Protein AF-A0A328RNS2-F1 (afdb_monomer_lite)

Sequence (82 aa):
MEPFKLREDEKADLKRFHKSVRDGSSRDKIKAILMMDSGYSYIEIAVVLILEEKTIRRWKERYQVRKNITGYIFIPKNAVGI

Radius of gyration: 12.14 Å; chains: 1; bounding box: 33×26×27 Å

Structure (mmCIF, N/CA/C/O backbone):
data_AF-A0A328RNS2-F1
#
_entry.id   AF-A0A328RNS2-F1
#
loop_
_atom_site.group_PDB
_atom_site.id
_atom_site.type_symbol
_atom_site.label_atom_id
_atom_site.label_alt_id
_atom_site.label_comp_id
_atom_site.label_asym_id
_atom_site.label_entity_id
_atom_site.label_seq_id
_atom_site.pdbx_PDB_ins_code
_atom_site.Cartn_x
_atom_site.Cartn_y
_atom_site.Cartn_z
_atom_site.occupancy
_atom_site.B_iso_or_equiv
_atom_site.auth_seq_id
_atom_site.auth_comp_id
_atom_site.auth_asym_id
_atom_site.auth_atom_id
_atom_site.pdbx_PDB_model_num
ATOM 1 N N . MET A 1 1 ? -10.168 13.355 4.385 1.00 56.66 1 MET A N 1
ATOM 2 C CA . MET A 1 1 ? -9.149 12.859 3.434 1.00 56.66 1 MET A CA 1
ATOM 3 C C . MET A 1 1 ? -9.857 12.683 2.108 1.00 56.66 1 MET A C 1
ATOM 5 O O . MET A 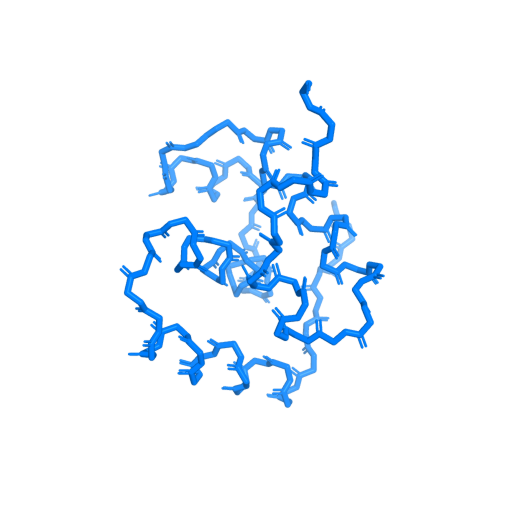1 1 ? -10.922 12.084 2.123 1.00 56.66 1 MET A O 1
ATOM 9 N N . GLU A 1 2 ? -9.315 13.218 1.014 1.00 63.38 2 GLU A N 1
ATOM 10 C CA . GLU A 1 2 ? -9.881 12.975 -0.320 1.00 63.38 2 GLU A CA 1
ATOM 11 C C . GLU A 1 2 ? -9.982 11.467 -0.596 1.00 63.38 2 GLU A C 1
ATOM 13 O O . GLU A 1 2 ? -9.042 10.736 -0.245 1.00 63.38 2 GLU A O 1
ATOM 18 N N . PRO A 1 3 ? -11.081 10.990 -1.206 1.00 77.81 3 PRO A N 1
ATOM 19 C CA . PRO A 1 3 ? -11.258 9.577 -1.496 1.00 77.81 3 PRO A CA 1
ATOM 20 C C . PRO A 1 3 ? -10.145 9.100 -2.433 1.00 77.81 3 PRO A C 1
ATOM 22 O O . PRO A 1 3 ? -9.988 9.577 -3.556 1.00 77.81 3 PRO A O 1
ATOM 25 N N . PHE A 1 4 ? -9.339 8.151 -1.962 1.00 89.62 4 PHE A N 1
ATOM 26 C CA . PHE A 1 4 ? -8.357 7.482 -2.802 1.00 89.62 4 PHE A CA 1
ATOM 27 C C . PHE A 1 4 ? -9.073 6.376 -3.571 1.00 89.62 4 PHE A C 1
ATOM 29 O O . PHE A 1 4 ? -9.536 5.415 -2.964 1.00 89.62 4 PHE A O 1
ATOM 36 N N . LYS A 1 5 ? -9.185 6.520 -4.894 1.00 95.25 5 LYS A N 1
ATOM 37 C CA . LYS A 1 5 ? -9.847 5.531 -5.745 1.00 95.25 5 LYS A CA 1
ATOM 38 C C . LYS A 1 5 ? -8.913 5.033 -6.831 1.00 95.25 5 LYS A C 1
ATOM 40 O O . LYS A 1 5 ? -8.306 5.823 -7.549 1.00 95.25 5 LYS A O 1
ATOM 45 N N . LEU A 1 6 ? -8.816 3.716 -6.937 1.00 95.56 6 LEU A N 1
ATOM 46 C CA . LEU A 1 6 ? -8.066 3.039 -7.983 1.00 95.56 6 LEU A CA 1
ATOM 47 C C . LEU A 1 6 ? -8.975 2.722 -9.161 1.00 95.56 6 LEU A C 1
ATOM 49 O O . LEU A 1 6 ? -10.162 2.422 -8.984 1.00 95.56 6 LEU A O 1
ATOM 53 N N . ARG A 1 7 ? -8.389 2.699 -10.355 1.00 96.06 7 ARG A N 1
ATOM 54 C CA . ARG A 1 7 ? -9.037 2.092 -11.515 1.00 96.06 7 ARG A CA 1
ATOM 55 C C . ARG A 1 7 ? -9.054 0.565 -11.381 1.00 96.06 7 ARG A C 1
ATOM 57 O O . ARG A 1 7 ? -8.258 -0.026 -10.648 1.00 96.06 7 ARG A O 1
ATOM 64 N N . GLU A 1 8 ? -9.965 -0.095 -12.086 1.00 96.44 8 GLU A N 1
ATOM 65 C CA . GLU A 1 8 ? -10.125 -1.553 -11.988 1.00 96.44 8 GLU A CA 1
ATOM 66 C C . GLU A 1 8 ? -8.906 -2.334 -12.513 1.00 96.44 8 GLU A C 1
ATOM 68 O O . GLU A 1 8 ? -8.534 -3.352 -11.925 1.00 96.44 8 GLU A O 1
ATOM 73 N N . ASP A 1 9 ? -8.225 -1.829 -13.549 1.00 96.31 9 ASP A N 1
ATOM 74 C CA . ASP A 1 9 ? -6.962 -2.382 -14.061 1.00 96.31 9 ASP A CA 1
ATOM 75 C C . ASP A 1 9 ? -5.863 -2.344 -12.989 1.00 96.31 9 ASP A C 1
ATOM 77 O O . ASP A 1 9 ? -5.196 -3.348 -12.729 1.00 96.31 9 ASP A O 1
ATOM 81 N N . GLU A 1 10 ? -5.736 -1.219 -12.284 1.00 96.81 10 GLU A N 1
ATOM 82 C CA . GLU A 1 10 ? -4.760 -1.053 -11.205 1.00 96.81 10 GLU A CA 1
ATOM 83 C C . GLU A 1 10 ? -5.018 -2.021 -10.048 1.00 96.81 10 GLU A C 1
ATOM 85 O O . GLU A 1 10 ? -4.079 -2.617 -9.512 1.00 96.81 10 GLU A O 1
ATOM 90 N N . LYS A 1 11 ? -6.287 -2.218 -9.670 1.00 97.56 11 LYS A N 1
ATOM 91 C CA . LYS A 1 11 ? -6.669 -3.189 -8.633 1.00 97.56 11 LYS A CA 1
ATOM 92 C C . LYS A 1 11 ? -6.341 -4.612 -9.059 1.00 97.56 11 LYS A C 1
ATOM 94 O O . LYS A 1 11 ? -5.817 -5.382 -8.249 1.00 97.56 11 LYS A O 1
ATOM 99 N N . ALA A 1 12 ? -6.661 -4.975 -10.300 1.00 97.69 12 ALA A N 1
ATOM 100 C CA . ALA A 1 12 ? -6.388 -6.300 -10.841 1.00 97.69 12 ALA A CA 1
ATOM 101 C C . ALA A 1 12 ? -4.880 -6.590 -10.857 1.00 97.69 12 ALA A C 1
ATOM 103 O O . ALA A 1 12 ? -4.447 -7.644 -10.381 1.00 97.69 12 ALA A O 1
ATOM 104 N N . ASP A 1 13 ? -4.077 -5.628 -11.311 1.00 97.12 13 ASP A N 1
ATOM 105 C CA . ASP A 1 13 ? -2.619 -5.718 -11.316 1.00 97.12 13 ASP A CA 1
ATOM 106 C C . ASP A 1 13 ? -2.049 -5.875 -9.907 1.00 97.12 13 ASP A C 1
ATOM 108 O O . ASP A 1 13 ? -1.263 -6.790 -9.657 1.00 97.12 13 ASP A O 1
ATOM 112 N N . LEU A 1 14 ? -2.471 -5.032 -8.962 1.00 97.81 14 LEU A N 1
ATOM 113 C CA . LEU A 1 14 ? -2.039 -5.117 -7.568 1.00 97.81 14 LEU A CA 1
ATOM 114 C C . LEU A 1 14 ? -2.372 -6.484 -6.959 1.00 97.81 14 LEU A C 1
ATOM 116 O O . LEU A 1 14 ? -1.500 -7.128 -6.374 1.00 97.81 14 LEU A O 1
ATOM 120 N N . LYS A 1 15 ? -3.599 -6.982 -7.153 1.00 97.81 15 LYS A N 1
ATOM 121 C CA . LYS A 1 15 ? -4.009 -8.316 -6.685 1.00 97.81 15 LYS A CA 1
ATOM 122 C C . LYS A 1 15 ? -3.175 -9.428 -7.326 1.00 97.81 15 LYS A C 1
ATOM 124 O O . LYS A 1 15 ? -2.803 -10.375 -6.630 1.00 97.81 15 LYS A O 1
ATOM 129 N N . ARG A 1 16 ? -2.856 -9.324 -8.623 1.00 97.44 16 ARG A N 1
ATOM 130 C CA . ARG A 1 16 ? -1.985 -10.282 -9.322 1.00 97.44 16 ARG A CA 1
ATOM 131 C C . ARG A 1 16 ? -0.579 -10.274 -8.726 1.00 97.44 16 ARG A C 1
ATOM 133 O O . ARG A 1 16 ? -0.081 -11.334 -8.355 1.00 97.44 16 ARG A O 1
ATOM 140 N N . PHE A 1 17 ? 0.034 -9.100 -8.574 1.00 96.69 17 PHE A N 1
ATOM 141 C CA . PHE A 1 17 ? 1.381 -8.987 -8.018 1.00 96.69 17 PHE A CA 1
ATOM 142 C C . PHE A 1 17 ? 1.455 -9.436 -6.559 1.00 96.69 17 PHE A C 1
ATOM 144 O O . PHE A 1 17 ? 2.404 -10.122 -6.194 1.00 96.69 17 PHE A O 1
ATOM 151 N N . HIS A 1 18 ? 0.452 -9.136 -5.729 1.00 97.00 18 HIS A N 1
ATOM 152 C CA . HIS A 1 18 ? 0.418 -9.591 -4.334 1.00 97.00 18 HIS A CA 1
ATOM 153 C C . HIS A 1 18 ? 0.564 -11.115 -4.224 1.00 97.00 18 HIS A C 1
ATOM 155 O O . HIS A 1 18 ? 1.286 -11.612 -3.359 1.00 97.00 18 HIS A O 1
ATOM 161 N N . LYS A 1 19 ? -0.090 -11.856 -5.130 1.00 96.19 19 LYS A N 1
ATOM 162 C CA . LYS A 1 19 ? -0.011 -13.321 -5.194 1.00 96.19 19 LYS A CA 1
ATOM 163 C C . LYS A 1 19 ? 1.361 -13.824 -5.662 1.00 96.19 19 LYS A C 1
ATOM 165 O O . LYS A 1 19 ? 1.742 -14.926 -5.284 1.00 96.19 19 LYS A O 1
ATOM 170 N N . SER A 1 20 ? 2.098 -13.048 -6.461 1.00 94.62 20 SER A N 1
ATOM 171 C CA . SER A 1 20 ? 3.377 -13.474 -7.047 1.00 94.62 20 SER A CA 1
ATOM 172 C C . SER A 1 20 ? 4.608 -13.075 -6.230 1.00 94.62 20 SER A C 1
ATOM 174 O O . SER A 1 20 ? 5.623 -13.769 -6.278 1.00 94.62 20 SER A O 1
ATOM 176 N N . VAL A 1 21 ? 4.568 -11.957 -5.499 1.00 93.94 21 VAL A N 1
ATOM 177 C CA . VAL A 1 21 ? 5.731 -11.484 -4.735 1.00 93.94 21 VAL A CA 1
ATOM 178 C C . VAL A 1 21 ? 5.964 -12.332 -3.485 1.00 93.94 21 VAL A C 1
ATOM 180 O O . VAL A 1 21 ? 5.016 -12.774 -2.834 1.00 93.94 21 VAL A O 1
ATOM 183 N N . ARG A 1 22 ? 7.236 -12.551 -3.132 1.00 91.19 22 ARG A N 1
ATOM 184 C CA . ARG A 1 22 ? 7.647 -13.262 -1.905 1.00 91.19 22 ARG A CA 1
ATOM 185 C C . ARG A 1 22 ? 8.084 -12.321 -0.785 1.00 91.19 22 ARG A C 1
ATOM 187 O O . ARG A 1 22 ? 7.945 -12.667 0.381 1.00 91.19 22 ARG A O 1
ATOM 194 N N . ASP A 1 23 ? 8.581 -11.141 -1.145 1.00 92.19 23 ASP A N 1
ATOM 195 C CA . ASP A 1 23 ? 9.012 -10.119 -0.196 1.00 92.19 23 ASP A CA 1
ATOM 196 C C . ASP A 1 23 ? 7.817 -9.528 0.573 1.00 92.19 23 ASP A C 1
ATOM 198 O O . ASP A 1 23 ? 6.839 -9.072 -0.027 1.00 92.19 23 ASP A O 1
ATOM 202 N N . GLY A 1 24 ? 7.912 -9.534 1.906 1.00 93.12 24 GLY A N 1
ATOM 203 C CA . GLY A 1 24 ? 6.853 -9.061 2.799 1.00 93.12 24 GLY A CA 1
ATOM 204 C C . GLY A 1 24 ? 6.562 -7.572 2.621 1.00 93.12 24 GLY A C 1
ATOM 205 O O . GLY A 1 24 ? 5.404 -7.192 2.468 1.00 93.12 24 GLY A O 1
ATOM 206 N N . SER A 1 25 ? 7.606 -6.743 2.500 1.00 93.44 25 SER A N 1
ATOM 207 C CA . SER A 1 25 ? 7.445 -5.294 2.314 1.00 93.44 25 SER A CA 1
ATOM 208 C C . SER A 1 25 ? 6.667 -4.967 1.038 1.00 93.44 25 SER A C 1
ATOM 210 O O . SER A 1 25 ? 5.787 -4.107 1.033 1.00 93.44 25 SER A O 1
ATOM 212 N N . SER A 1 26 ? 6.949 -5.687 -0.047 1.00 95.38 26 SER A N 1
ATOM 213 C CA . SER A 1 26 ? 6.230 -5.564 -1.314 1.00 95.38 26 SER A CA 1
ATOM 214 C C . SER A 1 26 ? 4.756 -5.953 -1.178 1.00 95.38 26 SER A C 1
ATOM 216 O O . SER A 1 26 ? 3.895 -5.257 -1.717 1.00 95.38 26 SER A O 1
ATOM 218 N N . ARG A 1 27 ? 4.440 -7.021 -0.430 1.00 96.88 27 ARG A N 1
ATOM 219 C CA . ARG A 1 27 ? 3.045 -7.399 -0.138 1.00 96.88 27 ARG A CA 1
ATOM 220 C C . ARG A 1 27 ? 2.329 -6.322 0.664 1.00 96.88 27 ARG A C 1
ATOM 222 O O . ARG A 1 27 ? 1.199 -5.983 0.325 1.00 96.88 27 ARG A O 1
ATOM 229 N N . ASP A 1 28 ? 2.978 -5.761 1.676 1.00 97.56 28 ASP A N 1
ATOM 230 C CA . ASP A 1 28 ? 2.350 -4.778 2.559 1.00 97.56 28 ASP A CA 1
ATOM 231 C C . ASP A 1 28 ? 2.121 -3.433 1.868 1.00 97.56 28 ASP A C 1
ATOM 233 O O . ASP A 1 28 ? 1.046 -2.855 2.028 1.00 97.56 28 ASP A O 1
ATOM 237 N N . LYS A 1 29 ? 3.035 -2.992 0.989 1.00 96.94 29 LYS A N 1
ATOM 238 C CA . LYS A 1 29 ? 2.780 -1.856 0.081 1.00 96.94 29 LYS A CA 1
ATOM 239 C C . LYS A 1 29 ? 1.503 -2.065 -0.724 1.00 96.94 29 LYS A C 1
ATOM 241 O O . LYS A 1 29 ? 0.657 -1.179 -0.794 1.00 96.94 29 LYS A O 1
ATOM 246 N N . ILE A 1 30 ? 1.353 -3.247 -1.323 1.00 98.12 30 ILE A N 1
ATOM 247 C CA . ILE A 1 30 ? 0.183 -3.571 -2.140 1.00 98.12 30 ILE A CA 1
ATOM 248 C C . ILE A 1 30 ? -1.096 -3.573 -1.295 1.00 98.12 30 ILE A C 1
ATOM 250 O O . ILE A 1 30 ? -2.088 -2.965 -1.700 1.00 98.12 30 ILE A O 1
ATOM 254 N N . LYS A 1 31 ? -1.076 -4.214 -0.119 1.00 98.50 31 LYS A N 1
ATOM 255 C CA . LYS A 1 31 ? -2.220 -4.228 0.804 1.00 98.50 31 LYS A CA 1
ATOM 256 C C . LYS A 1 31 ? -2.622 -2.814 1.203 1.00 98.50 31 LYS A C 1
ATOM 258 O O . LYS A 1 31 ? -3.794 -2.486 1.087 1.00 98.50 31 LYS A O 1
ATOM 263 N N . ALA A 1 32 ? -1.666 -1.968 1.591 1.00 98.19 32 ALA A N 1
ATOM 264 C CA . ALA A 1 32 ? -1.942 -0.595 2.002 1.00 98.19 32 ALA A CA 1
ATOM 265 C C . ALA A 1 32 ? -2.701 0.183 0.917 1.00 98.19 32 ALA A C 1
ATOM 267 O O . ALA A 1 32 ? -3.716 0.810 1.203 1.00 98.19 32 ALA A O 1
ATOM 268 N N . ILE A 1 33 ? -2.263 0.086 -0.340 1.00 98.06 33 ILE A N 1
ATOM 269 C CA . ILE A 1 33 ? -2.918 0.768 -1.464 1.00 98.06 33 ILE A CA 1
ATOM 270 C C . ILE A 1 33 ? -4.331 0.220 -1.728 1.00 98.06 33 ILE A C 1
ATOM 272 O O . ILE A 1 33 ? -5.256 0.999 -1.958 1.00 98.06 33 ILE A O 1
ATOM 276 N N . LEU A 1 34 ? -4.534 -1.099 -1.646 1.00 98.25 34 LEU A N 1
ATOM 277 C CA . LEU A 1 34 ? -5.864 -1.709 -1.792 1.00 98.25 34 LEU A CA 1
ATOM 278 C C . LEU A 1 34 ? -6.808 -1.358 -0.627 1.00 98.25 34 LEU A C 1
ATOM 280 O O . LEU A 1 34 ? -8.006 -1.172 -0.838 1.00 98.25 34 LEU A O 1
ATOM 284 N N . MET A 1 35 ? -6.282 -1.247 0.593 1.00 98.12 35 MET A N 1
ATOM 285 C CA . MET A 1 35 ? -7.056 -0.849 1.770 1.00 98.12 35 MET A CA 1
ATOM 286 C C . MET A 1 35 ? -7.485 0.617 1.678 1.00 98.12 35 MET A C 1
ATOM 288 O O . MET A 1 35 ? -8.638 0.922 1.965 1.00 98.12 35 MET A O 1
ATOM 292 N N . MET A 1 36 ? -6.619 1.512 1.189 1.00 97.50 36 MET A N 1
ATOM 293 C CA . MET A 1 36 ? -7.012 2.904 0.925 1.00 97.50 36 MET A CA 1
ATOM 294 C C . MET A 1 36 ? -8.153 2.986 -0.095 1.00 97.50 36 MET A C 1
ATOM 296 O O . MET A 1 36 ? -9.108 3.721 0.133 1.00 97.50 36 MET A O 1
ATOM 300 N N . ASP A 1 37 ? -8.097 2.204 -1.184 1.00 97.44 37 ASP A N 1
ATOM 301 C CA . 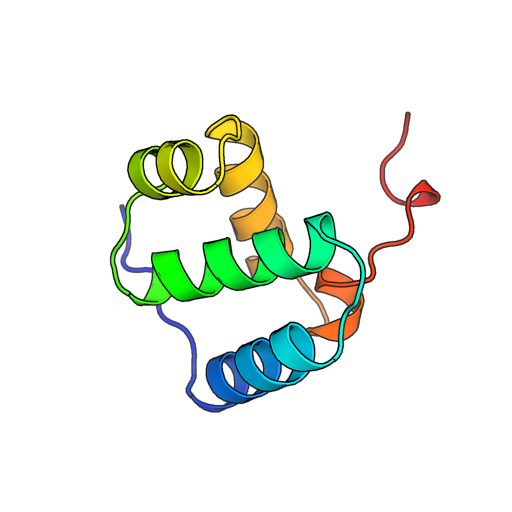ASP A 1 37 ? -9.200 2.133 -2.166 1.00 97.44 37 ASP A CA 1
ATOM 302 C C . ASP A 1 37 ? -10.517 1.634 -1.557 1.00 97.44 37 ASP A C 1
ATOM 304 O O . ASP A 1 37 ? -11.604 1.992 -2.024 1.00 97.44 37 ASP A O 1
ATOM 308 N N . SER A 1 38 ? -10.404 0.813 -0.513 1.00 96.50 38 SER A N 1
ATOM 309 C CA . SER A 1 38 ? -11.525 0.261 0.248 1.00 96.50 38 SER A CA 1
ATOM 310 C C . SER A 1 38 ? -12.019 1.194 1.363 1.00 96.50 38 SER A C 1
ATOM 312 O O . SER A 1 38 ? -12.939 0.822 2.082 1.00 96.50 38 SER A O 1
ATOM 314 N N . GLY A 1 39 ? -11.441 2.392 1.512 1.00 96.25 39 GLY A N 1
ATOM 315 C CA . GLY A 1 39 ? -11.899 3.413 2.460 1.00 96.25 39 GLY A CA 1
ATOM 316 C C . GLY A 1 39 ? -11.176 3.443 3.808 1.00 96.25 39 GLY A C 1
ATOM 317 O O . GLY A 1 39 ? -11.516 4.281 4.639 1.00 96.25 39 GLY A O 1
ATOM 318 N N . TYR A 1 40 ? -10.173 2.590 4.031 1.00 97.62 40 TYR A N 1
ATOM 319 C CA . TYR A 1 40 ? -9.408 2.612 5.279 1.00 97.62 40 TYR A CA 1
ATOM 320 C C . TYR A 1 40 ? -8.540 3.874 5.373 1.00 97.62 40 TYR A C 1
ATOM 322 O O . TYR A 1 40 ? -7.858 4.266 4.418 1.00 97.62 40 TYR A O 1
ATOM 330 N N . SER A 1 41 ? -8.515 4.483 6.554 1.00 96.50 41 SER A N 1
ATOM 331 C CA . SER A 1 41 ? -7.616 5.584 6.891 1.00 96.50 41 SER A CA 1
ATOM 332 C C . SER A 1 41 ? -6.166 5.111 7.032 1.00 96.50 41 SER A C 1
ATOM 334 O O . SER A 1 41 ? -5.877 3.932 7.242 1.00 96.50 41 SER A O 1
ATOM 336 N N . TYR A 1 42 ? -5.210 6.043 6.965 1.00 96.88 42 TYR A N 1
ATOM 337 C CA . TYR A 1 42 ? -3.795 5.693 7.137 1.00 96.88 42 TYR A CA 1
ATOM 338 C C . TYR A 1 42 ? -3.489 5.105 8.515 1.00 96.88 42 TYR A C 1
ATOM 340 O O . TYR A 1 42 ? -2.623 4.241 8.609 1.00 96.88 42 TYR A O 1
ATOM 348 N N . ILE A 1 43 ? -4.198 5.558 9.553 1.00 97.56 43 ILE A N 1
ATOM 349 C CA . ILE A 1 43 ? -4.031 5.071 10.925 1.00 97.56 43 ILE A CA 1
ATOM 350 C C . ILE A 1 43 ? -4.511 3.621 11.019 1.00 97.56 43 ILE A C 1
ATOM 352 O O . ILE A 1 43 ? -3.780 2.773 11.519 1.00 97.56 43 ILE A O 1
ATOM 356 N N . GLU A 1 44 ? -5.690 3.303 10.477 1.00 98.38 44 GLU A N 1
ATOM 357 C CA . GLU A 1 44 ? -6.202 1.925 10.474 1.00 98.38 44 GLU A CA 1
ATOM 358 C C . GLU A 1 44 ? -5.266 0.981 9.715 1.00 98.38 44 GLU A C 1
ATOM 360 O O . GLU A 1 44 ? -4.959 -0.109 10.192 1.00 98.38 44 GLU A O 1
ATOM 365 N N . ILE A 1 45 ? -4.749 1.411 8.561 1.00 98.38 45 ILE A N 1
ATOM 366 C CA . ILE A 1 45 ? -3.788 0.621 7.781 1.00 98.38 45 ILE A CA 1
ATOM 367 C C . ILE A 1 45 ? -2.485 0.422 8.561 1.00 98.38 45 ILE A C 1
ATOM 369 O O . ILE A 1 45 ? -1.948 -0.684 8.583 1.00 98.38 45 ILE A O 1
ATOM 373 N N . ALA A 1 46 ? -1.974 1.478 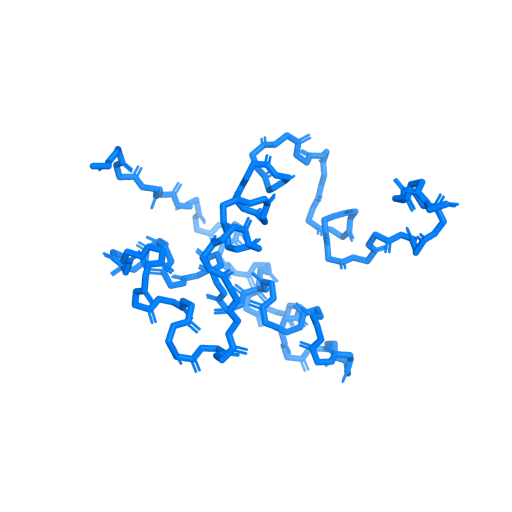9.196 1.00 98.31 46 ALA A N 1
ATOM 374 C CA . ALA A 1 46 ? -0.767 1.427 10.014 1.00 98.31 46 ALA A CA 1
ATOM 375 C C . ALA A 1 46 ? -0.912 0.423 11.168 1.00 98.31 46 ALA A C 1
ATOM 377 O O . ALA A 1 46 ? -0.016 -0.389 11.382 1.00 98.31 46 ALA A O 1
ATOM 378 N N . VAL A 1 47 ? -2.069 0.409 11.838 1.00 98.56 47 VAL A N 1
ATOM 379 C CA . VAL A 1 47 ? -2.393 -0.569 12.887 1.00 98.56 47 VAL A CA 1
ATOM 380 C C . VAL A 1 47 ? -2.451 -1.992 12.324 1.00 98.56 47 VAL A C 1
ATOM 382 O O . VAL A 1 47 ? -1.792 -2.881 12.856 1.00 98.56 47 VAL A O 1
ATOM 385 N N . VAL A 1 48 ? -3.185 -2.218 11.228 1.00 98.50 48 VAL A N 1
ATOM 386 C CA . VAL A 1 48 ? -3.356 -3.556 10.624 1.00 98.50 48 VAL A CA 1
ATOM 387 C C . VAL A 1 48 ? -2.035 -4.140 10.122 1.00 98.50 48 VAL A C 1
ATOM 389 O O . VAL A 1 48 ? -1.810 -5.344 10.234 1.00 98.50 48 VAL A O 1
ATOM 392 N N . LEU A 1 49 ? -1.167 -3.306 9.550 1.00 97.81 49 LEU A N 1
ATOM 393 C CA . LEU A 1 49 ? 0.115 -3.737 8.988 1.00 97.81 49 LEU A CA 1
ATOM 394 C C . LEU A 1 49 ? 1.278 -3.640 9.982 1.00 97.81 49 LEU A C 1
ATOM 396 O O . LEU A 1 49 ? 2.385 -4.037 9.631 1.00 97.81 49 LEU A O 1
AT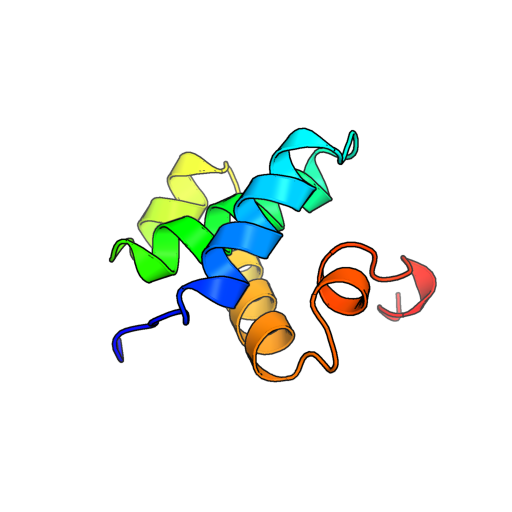OM 400 N N . ILE A 1 50 ? 1.039 -3.145 11.202 1.00 98.12 50 ILE A N 1
ATOM 401 C CA . ILE A 1 50 ? 2.056 -2.960 12.248 1.00 98.12 50 ILE A CA 1
ATOM 402 C C . ILE A 1 50 ? 3.201 -2.063 11.739 1.00 98.12 50 ILE A C 1
ATOM 404 O O . ILE A 1 50 ? 4.380 -2.414 11.749 1.00 98.12 50 ILE A O 1
ATOM 408 N N . LEU A 1 51 ? 2.833 -0.884 11.235 1.00 97.12 51 LEU A N 1
ATOM 409 C CA . LEU A 1 51 ? 3.745 0.110 10.670 1.00 97.12 51 LEU A CA 1
ATOM 410 C C . LEU A 1 51 ? 3.457 1.497 11.238 1.00 97.12 51 LEU A C 1
ATOM 412 O O . LEU A 1 51 ? 2.401 1.761 11.799 1.00 97.12 51 LEU A O 1
ATOM 416 N N . GLU A 1 52 ? 4.388 2.423 11.030 1.00 97.62 52 GLU A N 1
ATOM 417 C CA . GLU A 1 52 ? 4.136 3.836 11.300 1.00 97.62 52 GLU A CA 1
ATOM 418 C C . GLU A 1 52 ? 3.240 4.468 10.222 1.00 97.62 52 GLU A C 1
ATOM 420 O O . GLU A 1 52 ? 3.439 4.252 9.023 1.00 97.62 52 GLU A O 1
ATOM 425 N N . GLU A 1 53 ? 2.323 5.351 10.621 1.00 97.56 53 GLU A N 1
ATOM 426 C CA . GLU A 1 53 ? 1.438 6.083 9.702 1.00 97.56 53 GLU A CA 1
ATOM 427 C C . GLU A 1 53 ? 2.215 6.855 8.616 1.00 97.56 53 GLU A C 1
ATOM 429 O O . GLU A 1 53 ? 1.808 6.896 7.450 1.00 97.56 53 GLU A O 1
ATOM 434 N N . LYS A 1 54 ? 3.386 7.415 8.960 1.00 97.38 54 LYS A N 1
ATOM 435 C CA . LYS A 1 54 ? 4.260 8.122 8.006 1.00 97.38 54 LYS A CA 1
ATOM 436 C C . LYS A 1 54 ? 4.703 7.226 6.844 1.00 97.38 54 LYS A C 1
ATOM 438 O O . LYS A 1 54 ? 4.8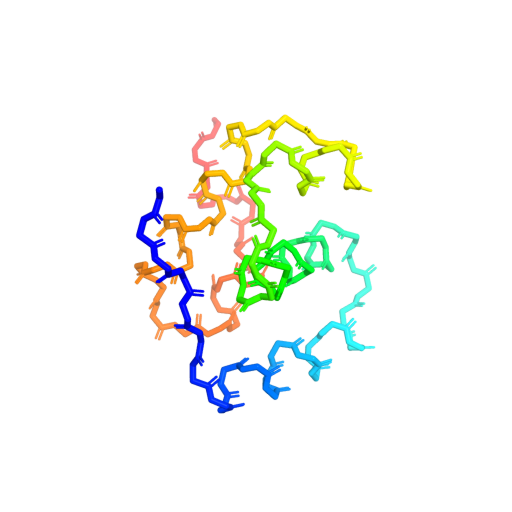44 7.695 5.714 1.00 97.38 54 LYS A O 1
ATOM 443 N N . THR A 1 55 ? 4.876 5.928 7.096 1.00 96.88 55 THR A N 1
ATOM 444 C CA . THR A 1 55 ? 5.224 4.937 6.070 1.00 96.88 55 THR A CA 1
ATOM 445 C C . THR A 1 55 ? 4.074 4.764 5.087 1.00 96.88 55 THR A C 1
ATOM 447 O O . THR A 1 55 ? 4.294 4.766 3.875 1.00 96.88 55 THR A O 1
ATOM 450 N N . ILE A 1 56 ? 2.843 4.706 5.597 1.00 97.81 56 ILE A N 1
ATOM 451 C CA . ILE A 1 56 ? 1.624 4.585 4.795 1.00 97.81 56 ILE A CA 1
ATOM 452 C C . ILE A 1 56 ? 1.426 5.824 3.907 1.00 97.81 56 ILE A C 1
ATOM 454 O O . ILE A 1 56 ? 1.190 5.690 2.703 1.00 97.81 56 ILE A O 1
ATOM 458 N N . ARG A 1 57 ? 1.626 7.029 4.461 1.00 96.31 57 ARG A N 1
ATOM 459 C CA . ARG A 1 57 ? 1.602 8.299 3.707 1.00 96.31 57 ARG A CA 1
ATOM 460 C C . ARG A 1 57 ? 2.612 8.298 2.563 1.00 96.31 57 ARG A C 1
ATOM 462 O O . ARG A 1 57 ? 2.236 8.496 1.407 1.00 96.31 57 ARG A O 1
ATOM 469 N N . ARG A 1 58 ? 3.869 7.959 2.864 1.00 96.19 58 ARG A N 1
ATOM 470 C CA . ARG A 1 58 ? 4.942 7.867 1.866 1.00 96.19 58 ARG A CA 1
ATOM 471 C C . ARG A 1 58 ? 4.613 6.860 0.765 1.00 96.19 58 ARG A C 1
ATOM 473 O O . ARG A 1 58 ? 4.921 7.090 -0.402 1.00 96.19 58 ARG A O 1
ATOM 480 N N . TRP A 1 59 ? 4.013 5.721 1.105 1.00 96.38 59 TRP A N 1
ATOM 481 C CA . TRP A 1 59 ? 3.611 4.727 0.110 1.00 96.38 59 TRP A CA 1
ATOM 482 C C . TRP A 1 59 ? 2.521 5.241 -0.825 1.00 96.38 59 TRP A C 1
ATOM 484 O O . TRP A 1 59 ? 2.614 4.968 -2.021 1.00 96.38 59 TRP A O 1
ATOM 494 N N . LYS A 1 60 ? 1.548 6.013 -0.327 1.00 96.19 60 LYS A N 1
ATOM 495 C CA . LYS A 1 60 ? 0.545 6.664 -1.179 1.00 96.19 60 LYS A CA 1
ATOM 496 C C . LYS A 1 60 ? 1.182 7.678 -2.123 1.00 96.19 60 LYS A C 1
ATOM 498 O O . LYS A 1 60 ? 0.951 7.600 -3.325 1.00 96.19 60 LYS A O 1
ATOM 503 N N . GLU A 1 61 ? 2.003 8.585 -1.602 1.00 95.06 61 GLU A N 1
ATOM 504 C CA . GLU A 1 61 ? 2.671 9.619 -2.406 1.00 95.06 61 GLU A CA 1
ATOM 505 C C . GLU A 1 61 ? 3.482 8.986 -3.539 1.00 95.06 61 GLU A C 1
ATOM 507 O O . GLU A 1 61 ? 3.324 9.331 -4.710 1.00 95.06 61 GLU A O 1
ATOM 512 N N . ARG A 1 62 ? 4.285 7.966 -3.208 1.00 95.00 62 ARG A N 1
ATOM 513 C CA . ARG A 1 62 ? 5.067 7.216 -4.199 1.00 95.00 62 ARG A CA 1
ATOM 514 C C . ARG A 1 62 ? 4.198 6.473 -5.200 1.00 95.00 62 ARG A C 1
ATOM 516 O O . ARG A 1 62 ? 4.604 6.338 -6.350 1.00 95.00 62 ARG A O 1
ATOM 523 N N . TYR A 1 63 ? 3.041 5.973 -4.778 1.00 95.94 63 TYR A N 1
ATOM 524 C CA . TYR A 1 63 ? 2.097 5.351 -5.692 1.00 95.94 63 TYR A CA 1
ATOM 525 C C . TYR A 1 63 ? 1.544 6.387 -6.674 1.00 95.94 63 TYR A C 1
ATOM 527 O O . TYR A 1 63 ? 1.529 6.132 -7.870 1.00 95.94 63 TYR A O 1
ATOM 535 N N . GLN A 1 64 ? 1.155 7.575 -6.216 1.00 93.88 64 GLN A N 1
ATOM 536 C CA . GLN A 1 64 ? 0.571 8.612 -7.074 1.00 93.88 64 GLN A CA 1
ATOM 537 C C . GLN A 1 64 ? 1.539 9.128 -8.149 1.00 93.88 64 GLN A C 1
ATOM 539 O O . GLN A 1 64 ? 1.107 9.393 -9.264 1.00 93.88 64 GLN A O 1
ATOM 544 N N . VAL A 1 65 ? 2.841 9.202 -7.853 1.00 94.62 65 VAL A N 1
ATOM 545 C CA . VAL A 1 65 ? 3.867 9.672 -8.810 1.00 94.62 65 VAL A CA 1
ATOM 546 C C . VAL A 1 65 ? 4.549 8.547 -9.598 1.00 94.62 65 VAL A C 1
ATOM 548 O O . VAL A 1 65 ? 5.509 8.787 -10.335 1.00 94.62 65 VAL A O 1
ATOM 551 N N . ARG A 1 66 ? 4.117 7.293 -9.424 1.00 93.94 66 ARG A N 1
ATOM 552 C CA . ARG A 1 66 ? 4.753 6.144 -10.082 1.00 93.94 66 ARG A CA 1
ATOM 553 C C . ARG A 1 66 ? 4.599 6.229 -11.603 1.00 93.94 66 ARG A C 1
ATOM 555 O O . ARG A 1 66 ? 3.544 6.590 -12.110 1.00 93.94 66 ARG A O 1
ATOM 562 N N . LYS A 1 67 ? 5.620 5.776 -12.336 1.00 93.12 67 LYS A N 1
ATOM 563 C CA . LYS A 1 67 ? 5.530 5.593 -13.798 1.00 93.12 67 LYS A CA 1
ATOM 564 C C . LYS A 1 67 ? 4.767 4.323 -14.182 1.00 93.12 67 LYS A C 1
ATOM 566 O O . LYS A 1 67 ? 4.081 4.293 -15.192 1.00 93.12 67 LYS A O 1
ATOM 571 N N . ASN A 1 68 ? 4.920 3.260 -13.393 1.00 92.94 68 ASN A N 1
ATOM 572 C CA . ASN A 1 68 ? 4.251 1.973 -13.575 1.00 92.94 68 ASN A CA 1
ATOM 573 C C . ASN A 1 68 ? 4.199 1.205 -12.238 1.00 92.94 68 ASN A C 1
ATOM 575 O O . ASN A 1 68 ? 4.855 1.582 -11.263 1.00 92.94 68 ASN A O 1
ATOM 579 N N . ILE A 1 69 ? 3.395 0.138 -12.178 1.00 92.62 69 ILE A N 1
ATOM 580 C CA . ILE A 1 69 ? 3.169 -0.636 -10.944 1.00 92.62 69 ILE A CA 1
ATOM 581 C C . ILE A 1 69 ? 4.419 -1.414 -10.517 1.00 92.62 69 ILE A C 1
ATOM 583 O O . ILE A 1 69 ? 4.738 -1.448 -9.330 1.00 92.62 69 ILE A O 1
ATOM 587 N N . THR A 1 70 ? 5.168 -1.993 -11.455 1.00 92.19 70 THR A N 1
ATOM 588 C CA . THR A 1 70 ? 6.386 -2.755 -11.132 1.00 92.19 70 THR A CA 1
ATOM 589 C C . THR A 1 70 ? 7.455 -1.866 -10.502 1.00 92.19 70 THR A C 1
ATOM 591 O O . THR A 1 70 ? 8.029 -2.240 -9.484 1.00 92.19 70 THR A O 1
ATOM 594 N N . GLY A 1 71 ? 7.656 -0.657 -11.025 1.00 90.44 71 GLY A N 1
ATOM 595 C CA . GLY A 1 71 ? 8.568 0.345 -10.477 1.00 90.44 71 GLY A CA 1
ATOM 596 C C . GLY A 1 71 ? 8.140 0.899 -9.118 1.00 90.44 71 GLY A C 1
ATOM 597 O O . GLY A 1 71 ? 8.977 1.428 -8.396 1.00 90.44 71 GLY A O 1
ATOM 598 N N . TYR A 1 72 ? 6.867 0.759 -8.740 1.00 93.75 72 TYR A N 1
ATOM 599 C CA . TYR A 1 72 ? 6.390 1.050 -7.386 1.00 93.75 72 TYR A CA 1
ATOM 600 C C . TYR A 1 72 ? 6.634 -0.117 -6.416 1.00 93.75 72 TYR A C 1
ATOM 602 O O . TYR A 1 72 ? 7.068 0.088 -5.282 1.00 93.75 72 TYR A O 1
ATOM 610 N N . ILE A 1 73 ? 6.370 -1.350 -6.850 1.00 92.94 73 ILE A N 1
ATOM 611 C CA . ILE A 1 73 ? 6.507 -2.539 -6.000 1.00 92.94 73 ILE A CA 1
ATOM 612 C C . ILE A 1 73 ? 7.992 -2.837 -5.750 1.00 92.94 73 ILE A C 1
ATOM 614 O O . ILE A 1 73 ? 8.429 -2.916 -4.600 1.00 92.94 73 ILE A O 1
ATOM 618 N N . PHE A 1 74 ? 8.779 -2.921 -6.824 1.00 87.94 74 PHE A N 1
ATOM 619 C CA . PHE A 1 74 ? 10.166 -3.392 -6.831 1.00 87.94 74 PHE A CA 1
ATOM 620 C C . PHE A 1 74 ? 11.183 -2.250 -6.845 1.00 87.94 74 PHE A C 1
ATOM 622 O O . PHE A 1 74 ? 12.166 -2.284 -7.582 1.00 87.94 74 PHE A O 1
ATOM 629 N N . ILE A 1 75 ? 10.948 -1.215 -6.039 1.00 75.12 75 ILE A N 1
ATOM 630 C CA . ILE A 1 75 ? 11.885 -0.093 -5.935 1.00 75.12 75 ILE A CA 1
ATOM 631 C C . ILE A 1 75 ? 13.252 -0.621 -5.462 1.00 75.12 75 ILE A C 1
ATOM 633 O O . ILE A 1 75 ? 13.316 -1.219 -4.382 1.00 75.12 75 ILE A O 1
ATOM 637 N N . PRO A 1 76 ? 14.345 -0.359 -6.204 1.00 65.06 76 PRO A N 1
ATOM 638 C CA . PRO A 1 76 ? 15.689 -0.703 -5.762 1.00 65.06 76 PRO A CA 1
ATOM 639 C C . PRO A 1 76 ? 15.985 -0.037 -4.419 1.00 65.06 76 PRO A C 1
ATOM 641 O O . PRO A 1 76 ? 15.758 1.165 -4.261 1.00 65.06 76 PRO A O 1
ATOM 644 N N . LYS A 1 77 ? 16.527 -0.792 -3.456 1.00 57.09 77 LYS A N 1
ATOM 645 C CA . LYS A 1 77 ? 16.896 -0.261 -2.130 1.00 57.09 77 LYS A CA 1
ATOM 646 C C . LYS A 1 77 ? 17.850 0.944 -2.226 1.00 57.09 77 LYS A C 1
ATOM 648 O O . LYS A 1 77 ? 17.776 1.833 -1.392 1.00 57.09 77 LYS A O 1
ATOM 653 N N . ASN A 1 78 ? 18.622 1.034 -3.309 1.00 55.50 78 ASN A N 1
ATOM 654 C CA . ASN A 1 78 ? 19.602 2.092 -3.579 1.00 55.50 78 ASN A CA 1
ATOM 655 C C . ASN A 1 78 ? 18.977 3.397 -4.120 1.00 55.50 78 ASN A C 1
ATOM 657 O O . ASN A 1 78 ? 19.672 4.392 -4.274 1.00 55.50 78 ASN A O 1
ATOM 661 N N . ALA A 1 79 ? 17.677 3.407 -4.444 1.00 54.38 79 ALA A N 1
ATOM 662 C CA . ALA A 1 79 ? 16.956 4.599 -4.911 1.00 54.38 79 ALA A CA 1
ATOM 663 C C . ALA A 1 79 ? 16.344 5.418 -3.758 1.00 54.38 79 ALA A C 1
ATOM 665 O O . ALA A 1 79 ? 15.642 6.405 -3.982 1.00 54.38 79 ALA A O 1
ATOM 666 N N . VAL A 1 80 ? 16.553 4.980 -2.516 1.00 51.47 80 VAL A N 1
ATOM 667 C CA . VAL A 1 80 ? 16.242 5.740 -1.310 1.00 51.47 80 VAL A CA 1
ATOM 668 C C . VAL A 1 80 ? 17.585 6.024 -0.667 1.00 51.47 80 VAL A C 1
ATOM 670 O O . VAL A 1 80 ? 18.143 5.129 -0.047 1.00 51.47 80 VAL A O 1
ATOM 673 N N . GLY A 1 81 ? 18.114 7.229 -0.891 1.00 46.00 81 GLY A N 1
ATOM 674 C CA . GLY A 1 81 ? 19.355 7.670 -0.265 1.00 46.00 81 GLY A CA 1
ATOM 675 C C . GLY A 1 81 ? 19.289 7.447 1.243 1.00 46.00 81 GLY A C 1
ATOM 676 O O . GLY A 1 81 ? 18.435 8.027 1.918 1.00 46.00 81 GLY A O 1
ATOM 677 N N . ILE A 1 82 ? 20.144 6.543 1.708 1.00 37.91 82 ILE A N 1
ATOM 678 C CA . ILE A 1 82 ? 20.705 6.508 3.054 1.00 37.91 82 ILE A CA 1
ATOM 679 C C . ILE A 1 82 ? 22.174 6.855 2.850 1.00 37.91 82 ILE A C 1
ATOM 681 O O . ILE A 1 82 ? 22.761 6.261 1.914 1.00 37.91 82 ILE A O 1
#

Foldseek 3Di:
DPQQADDPVLLVVLVVVLVVDPDPVLNLLSVLSVVSNVPDDLVRSCVVSVHDSVVSVVSVVCVVPDPDDCCSSVPPPVVDPD

pLDDT: mean 90.91, std 13.67, range [37.91, 98.56]

Secondary structure (DSSP, 8-state):
-------HHHHHHHHHHHHH---HHHHHHHHHHHHHHTT--H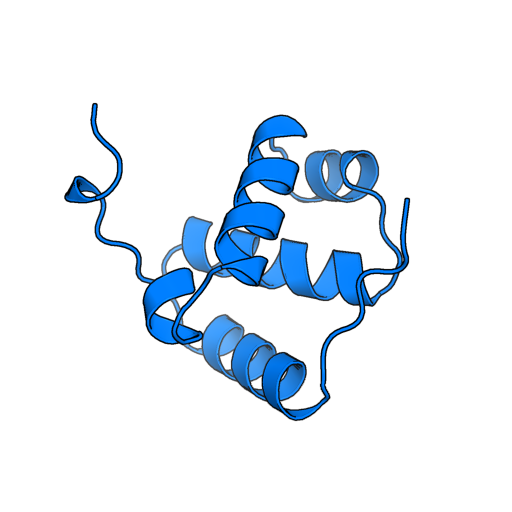HHHHHHHT--HHHHHHHHHHHHT-SSHHHHHT--GGGS--